Protein AF-A0A844FU58-F1 (afdb_monomer_lite)

Sequence (74 aa):
MKLTFSKSKNSTSLYIQKSFRKNGKSTSKIVRKLGTMEELLPQHNNSEEEVIAWGKKIAKKMTEEEKRDKDIVL

Foldseek 3Di:
DDWDWDDDPPWIWIFQKDWDDDPNDIDIDTPDTPGILVVCCVVQVNDPVSVRVVSVVVNVVVVVVVVVVVVVVD

Structure (mmCIF, N/CA/C/O backbone):
data_AF-A0A844FU58-F1
#
_entry.id   AF-A0A844FU58-F1
#
loop_
_atom_site.group_PDB
_atom_site.id
_atom_site.type_symbol
_atom_site.label_atom_id
_atom_site.label_alt_id
_atom_site.label_comp_id
_atom_site.label_asym_id
_atom_site.label_entity_id
_atom_site.label_seq_id
_atom_site.pdbx_PDB_ins_code
_atom_site.Cartn_x
_atom_site.Cartn_y
_atom_site.Cartn_z
_atom_site.occupancy
_atom_site.B_iso_or_equiv
_atom_site.auth_seq_id
_atom_site.auth_comp_id
_atom_site.auth_asym_id
_atom_site.auth_atom_id
_atom_site.pdbx_PDB_model_num
ATOM 1 N N . MET A 1 1 ? -5.868 3.228 5.134 1.00 93.19 1 MET A N 1
ATOM 2 C CA . MET A 1 1 ? -4.836 2.248 4.708 1.00 93.19 1 MET A CA 1
ATOM 3 C C . MET A 1 1 ? -3.639 2.999 4.128 1.00 93.19 1 MET A C 1
ATOM 5 O O . MET A 1 1 ? -3.791 4.178 3.835 1.00 93.19 1 MET A O 1
ATOM 9 N N . LYS A 1 2 ? -2.461 2.375 3.989 1.00 93.50 2 LYS A N 1
ATOM 10 C CA . LYS A 1 2 ? -1.254 2.995 3.411 1.00 93.50 2 LYS A CA 1
ATOM 11 C C . LYS A 1 2 ? -0.603 2.100 2.355 1.00 93.50 2 LYS A C 1
ATOM 13 O O . LYS A 1 2 ? -0.626 0.880 2.499 1.00 93.50 2 LYS A O 1
ATOM 18 N N . LEU A 1 3 ? 0.005 2.710 1.339 1.00 95.62 3 LEU A N 1
ATOM 19 C CA . LEU A 1 3 ? 0.899 2.021 0.406 1.00 95.62 3 LEU A CA 1
ATOM 20 C C . LEU A 1 3 ? 2.230 1.730 1.114 1.00 95.62 3 LEU A C 1
ATOM 22 O O . LEU A 1 3 ? 2.732 2.559 1.872 1.00 95.62 3 LEU A O 1
ATOM 26 N N . THR A 1 4 ? 2.776 0.534 0.940 1.00 94.81 4 THR A N 1
ATOM 27 C CA . THR A 1 4 ? 4.042 0.096 1.537 1.00 94.81 4 THR A CA 1
ATOM 28 C C . THR A 1 4 ? 4.844 -0.677 0.504 1.00 94.81 4 THR A C 1
ATOM 30 O O . THR A 1 4 ? 4.298 -1.507 -0.219 1.00 94.81 4 THR A O 1
ATOM 33 N N . PHE A 1 5 ? 6.143 -0.405 0.462 1.00 94.19 5 PHE A N 1
ATOM 34 C CA . PHE A 1 5 ? 7.095 -1.063 -0.420 1.00 94.19 5 PHE A CA 1
ATOM 35 C C . PHE A 1 5 ? 7.918 -2.037 0.413 1.00 94.19 5 PHE A C 1
ATOM 37 O O . PHE A 1 5 ? 8.441 -1.667 1.464 1.00 94.19 5 PHE A O 1
ATOM 44 N N . SER A 1 6 ? 8.026 -3.278 -0.041 1.00 94.00 6 SER A N 1
ATOM 45 C CA . SER A 1 6 ? 8.978 -4.240 0.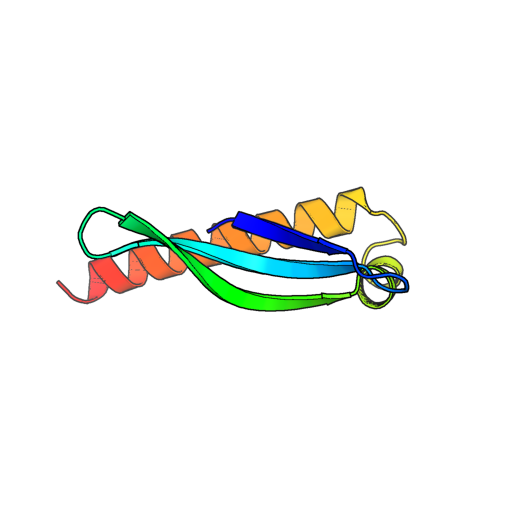502 1.00 94.00 6 SER A CA 1
ATOM 46 C C . SER A 1 6 ? 10.061 -4.460 -0.536 1.00 94.00 6 SER A C 1
ATOM 48 O O . SER A 1 6 ? 9.782 -4.962 -1.627 1.00 94.00 6 SER A O 1
ATOM 50 N N . LYS A 1 7 ? 11.281 -4.048 -0.203 1.00 93.19 7 LYS A N 1
ATOM 51 C CA . LYS A 1 7 ? 12.446 -4.226 -1.059 1.00 93.19 7 LYS A CA 1
ATOM 52 C C . LYS A 1 7 ? 13.157 -5.515 -0.667 1.00 93.19 7 LYS A C 1
ATOM 54 O O . LYS A 1 7 ? 13.530 -5.693 0.490 1.00 93.19 7 LYS A O 1
ATOM 59 N N . SER A 1 8 ? 13.325 -6.404 -1.634 1.00 90.31 8 SER A N 1
ATOM 60 C CA . SER A 1 8 ? 14.199 -7.568 -1.548 1.00 90.31 8 SER A CA 1
ATOM 61 C C . SER A 1 8 ? 15.468 -7.324 -2.372 1.00 90.31 8 SER A C 1
ATOM 63 O O . SER A 1 8 ? 15.626 -6.264 -2.980 1.00 90.31 8 SER A O 1
ATOM 65 N N . LYS A 1 9 ? 16.378 -8.304 -2.403 1.00 87.38 9 LYS A N 1
ATOM 66 C CA . LYS A 1 9 ? 17.638 -8.199 -3.156 1.00 87.38 9 LYS A CA 1
ATOM 67 C C . LYS A 1 9 ? 17.415 -7.960 -4.656 1.00 87.38 9 LYS A C 1
ATOM 69 O O . LYS A 1 9 ? 18.186 -7.224 -5.254 1.00 87.38 9 LYS A O 1
ATOM 74 N N . ASN A 1 10 ? 16.352 -8.540 -5.220 1.00 86.62 10 ASN A N 1
ATOM 75 C CA . ASN A 1 10 ? 16.102 -8.549 -6.665 1.00 86.62 10 ASN A CA 1
ATOM 76 C C . ASN A 1 10 ? 14.743 -7.958 -7.060 1.00 86.62 10 ASN A C 1
ATOM 78 O O . ASN A 1 10 ? 14.435 -7.917 -8.238 1.00 86.62 10 ASN A O 1
ATOM 82 N N . SER A 1 11 ? 13.888 -7.569 -6.111 1.00 90.50 11 SER A N 1
ATOM 83 C CA . SER A 1 11 ? 12.546 -7.088 -6.451 1.00 90.50 11 SER A CA 1
ATOM 84 C C . SER A 1 11 ? 11.980 -6.138 -5.408 1.00 90.50 11 SER A C 1
ATOM 86 O O . SER A 1 11 ? 12.205 -6.291 -4.204 1.00 90.50 11 SER A O 1
ATOM 88 N N . THR A 1 12 ? 11.186 -5.177 -5.873 1.00 93.56 12 THR A N 1
ATOM 89 C CA . THR A 1 12 ? 10.415 -4.279 -5.011 1.00 93.56 12 THR A CA 1
ATOM 90 C C . THR A 1 12 ? 8.943 -4.625 -5.151 1.00 93.56 12 THR A C 1
ATOM 92 O O . THR A 1 12 ? 8.369 -4.467 -6.220 1.00 93.56 12 THR A O 1
ATOM 95 N N . SER A 1 13 ? 8.327 -5.115 -4.078 1.00 94.75 13 SER A N 1
ATOM 96 C CA . SER A 1 13 ? 6.902 -5.457 -4.042 1.00 94.75 13 SER A CA 1
ATOM 97 C C . SER A 1 13 ? 6.080 -4.353 -3.386 1.00 94.75 13 SER A C 1
ATOM 99 O O . SER A 1 13 ? 6.474 -3.808 -2.353 1.00 94.75 13 SER A O 1
ATOM 101 N N . LEU A 1 14 ? 4.912 -4.064 -3.953 1.00 95.56 14 LEU A N 1
ATOM 102 C CA . LEU A 1 14 ? 3.976 -3.052 -3.483 1.00 95.56 14 LEU A CA 1
ATOM 103 C C . LEU A 1 14 ? 2.785 -3.702 -2.768 1.00 95.56 14 LEU A C 1
ATOM 105 O O . LEU A 1 14 ? 2.148 -4.631 -3.274 1.00 95.56 14 LEU A O 1
ATOM 109 N N . TYR A 1 15 ? 2.448 -3.165 -1.597 1.00 96.19 15 TYR A N 1
ATOM 110 C CA . TYR A 1 15 ? 1.376 -3.652 -0.734 1.00 96.19 15 TYR A CA 1
ATOM 111 C C . TYR A 1 15 ? 0.499 -2.510 -0.231 1.00 96.19 15 TYR A C 1
ATOM 113 O O . TYR A 1 15 ? 0.986 -1.429 0.096 1.00 96.19 15 TYR A O 1
ATOM 121 N N . ILE A 1 16 ? -0.792 -2.783 -0.067 1.00 96.31 16 ILE A N 1
ATOM 122 C CA . ILE A 1 16 ? -1.681 -1.970 0.757 1.00 96.31 16 ILE A CA 1
ATOM 123 C C . ILE A 1 16 ? -1.722 -2.575 2.155 1.00 96.31 16 ILE A C 1
ATOM 125 O O . ILE A 1 16 ? -2.131 -3.722 2.346 1.00 96.31 16 ILE A O 1
ATOM 129 N N . GLN A 1 17 ? -1.315 -1.789 3.143 1.00 95.50 17 GLN A N 1
ATOM 130 C CA . GLN A 1 17 ? -1.271 -2.175 4.545 1.00 95.50 17 GLN A CA 1
ATOM 131 C C . GLN A 1 17 ? -2.284 -1.365 5.357 1.00 95.50 17 GLN A C 1
ATOM 133 O O . GLN A 1 17 ? -2.435 -0.152 5.192 1.00 95.50 17 GLN A O 1
ATOM 138 N N . LYS A 1 18 ? -2.958 -2.028 6.293 1.00 93.69 18 LYS A N 1
ATOM 139 C CA . LYS A 1 18 ? -3.822 -1.398 7.290 1.00 93.69 18 LYS A CA 1
ATOM 140 C C . LYS A 1 18 ? -3.159 -1.475 8.654 1.00 93.69 18 LYS A C 1
ATOM 142 O O . LYS A 1 18 ? -2.797 -2.557 9.109 1.00 93.69 18 LYS A O 1
ATOM 147 N N . SER A 1 19 ? -3.023 -0.328 9.305 1.00 90.44 19 SER A N 1
ATOM 148 C CA . SER A 1 19 ? -2.676 -0.237 10.719 1.00 90.44 19 SER A CA 1
ATOM 149 C C . SER A 1 19 ? -3.946 -0.278 11.566 1.00 90.44 19 SER A C 1
ATOM 151 O O . SER A 1 19 ? -4.951 0.345 11.227 1.00 90.44 19 SER A O 1
ATOM 153 N N . PHE A 1 20 ? -3.905 -1.017 12.666 1.00 90.19 20 PHE A N 1
ATOM 154 C CA . PHE A 1 20 ? -4.972 -1.087 13.657 1.00 90.19 20 PHE A CA 1
ATOM 155 C C . PHE A 1 20 ? -4.362 -1.318 15.040 1.00 90.19 20 PHE A C 1
ATOM 157 O O . PHE A 1 20 ? -3.227 -1.778 15.163 1.00 90.19 20 PHE A O 1
ATOM 164 N N . ARG A 1 21 ? -5.099 -0.979 16.096 1.00 91.25 21 ARG A N 1
ATOM 165 C CA . ARG A 1 21 ? -4.686 -1.286 17.467 1.00 91.25 21 ARG A CA 1
ATOM 166 C C . ARG A 1 21 ? -5.350 -2.582 17.909 1.00 91.25 21 ARG A C 1
ATOM 168 O O . ARG A 1 21 ? -6.556 -2.734 17.749 1.00 91.25 21 ARG A O 1
ATOM 175 N N . LYS A 1 22 ? -4.565 -3.505 18.458 1.00 90.62 22 LYS A N 1
ATOM 176 C CA . LYS A 1 22 ? -5.045 -4.738 19.087 1.00 90.62 22 LYS A CA 1
ATOM 177 C C . LYS A 1 22 ? -4.417 -4.831 20.470 1.00 90.62 22 LYS A C 1
ATOM 179 O O . LYS A 1 22 ? -3.197 -4.758 20.591 1.00 90.62 22 LYS A O 1
ATOM 184 N N . ASN A 1 23 ? -5.245 -4.954 21.505 1.00 89.06 23 ASN A N 1
ATOM 185 C CA . ASN A 1 23 ? -4.817 -5.056 22.907 1.00 89.06 23 ASN A CA 1
ATOM 186 C C . ASN A 1 23 ? -3.824 -3.946 23.315 1.00 89.06 23 ASN A C 1
ATOM 188 O O . ASN A 1 23 ? -2.751 -4.221 23.843 1.00 89.06 23 ASN A O 1
ATOM 192 N N . GLY A 1 24 ? -4.134 -2.691 22.974 1.00 91.25 24 GLY A N 1
ATOM 193 C CA . GLY A 1 24 ? -3.279 -1.534 23.276 1.00 91.25 24 GLY A CA 1
ATOM 194 C C . GLY A 1 24 ? -2.002 -1.413 22.431 1.00 91.25 24 GLY A C 1
ATOM 195 O O . GLY A 1 24 ? -1.345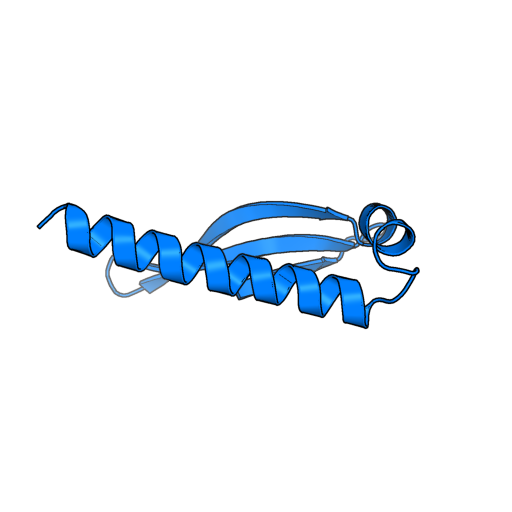 -0.377 22.481 1.00 91.25 24 GLY A O 1
ATOM 196 N N . LYS A 1 25 ? -1.661 -2.410 21.603 1.00 91.94 25 LYS A N 1
ATOM 197 C CA . LYS A 1 25 ? -0.486 -2.380 20.721 1.00 91.94 25 LYS A CA 1
ATOM 198 C C . LYS A 1 25 ? -0.875 -2.007 19.295 1.00 91.94 25 LYS A C 1
ATOM 200 O O . LYS A 1 25 ? -1.880 -2.477 18.761 1.00 91.94 25 LYS A O 1
ATOM 205 N N . SER A 1 26 ? -0.061 -1.169 18.659 1.00 91.25 26 SER A N 1
ATOM 206 C CA . SER A 1 26 ? -0.189 -0.876 17.230 1.00 91.25 26 SER A CA 1
ATOM 207 C C . SER A 1 26 ? 0.300 -2.074 16.421 1.00 91.25 26 SER A C 1
ATOM 209 O O . SER A 1 26 ? 1.440 -2.507 16.555 1.00 91.25 26 SER A O 1
ATOM 211 N N . THR A 1 27 ? -0.560 -2.616 15.571 1.00 92.50 27 THR A N 1
ATOM 212 C CA . THR A 1 27 ? -0.256 -3.735 14.678 1.00 92.50 27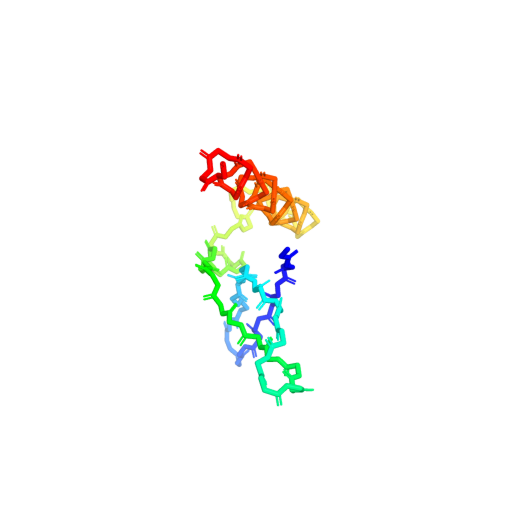 THR A CA 1
ATOM 213 C C . THR A 1 27 ? -0.629 -3.359 13.250 1.00 92.50 27 THR A C 1
ATOM 215 O O . THR A 1 27 ? -1.430 -2.457 13.000 1.00 92.50 27 THR A O 1
ATOM 218 N N . SER A 1 28 ? -0.008 -4.027 12.284 1.00 91.75 28 SER A N 1
ATOM 219 C CA . SER A 1 28 ? -0.294 -3.838 10.869 1.00 91.75 28 SER A CA 1
ATOM 220 C C . SER A 1 28 ? -0.645 -5.161 10.208 1.00 91.75 28 SER A C 1
ATOM 222 O O . SER A 1 28 ? -0.062 -6.186 10.545 1.00 91.75 28 SER A O 1
ATOM 224 N N . LYS A 1 29 ? -1.560 -5.134 9.239 1.00 93.69 29 LYS A N 1
ATOM 225 C CA . LYS A 1 29 ? -1.882 -6.278 8.380 1.00 93.69 29 LYS A CA 1
ATOM 226 C C . LYS A 1 29 ? -1.831 -5.857 6.917 1.00 93.69 29 LYS A C 1
ATOM 228 O O . LYS A 1 29 ? -2.313 -4.779 6.564 1.00 93.69 29 LYS A O 1
ATOM 233 N N . ILE A 1 30 ? -1.259 -6.711 6.076 1.00 94.75 30 ILE A N 1
ATOM 234 C CA . ILE A 1 30 ? -1.322 -6.564 4.620 1.00 94.75 30 ILE A CA 1
ATOM 235 C C . ILE A 1 30 ? -2.755 -6.882 4.186 1.00 94.75 30 ILE A C 1
ATOM 237 O O . ILE A 1 30 ? -3.266 -7.965 4.462 1.00 94.75 30 ILE A O 1
ATOM 241 N N . VAL A 1 31 ? -3.410 -5.914 3.551 1.00 93.50 31 VAL A N 1
ATOM 242 C CA . VAL A 1 31 ? -4.787 -6.032 3.049 1.00 93.50 31 VAL A CA 1
ATOM 243 C C . VAL A 1 31 ? -4.784 -6.534 1.612 1.00 93.50 31 VAL A C 1
ATOM 245 O O . VAL A 1 31 ? -5.606 -7.369 1.254 1.00 93.50 31 VAL A O 1
ATOM 248 N N . ARG A 1 32 ? -3.848 -6.043 0.790 1.00 94.62 32 ARG A N 1
ATOM 249 C CA . ARG A 1 32 ? -3.734 -6.439 -0.616 1.00 94.62 32 ARG A CA 1
ATOM 250 C C . ARG A 1 32 ? -2.296 -6.338 -1.109 1.00 94.62 32 ARG A C 1
ATOM 252 O O . ARG A 1 32 ? -1.605 -5.370 -0.796 1.00 94.62 32 ARG A O 1
ATOM 259 N N . LYS A 1 33 ? -1.868 -7.308 -1.915 1.00 95.00 33 LYS A N 1
ATOM 260 C CA . LYS A 1 33 ? -0.647 -7.228 -2.728 1.00 95.00 33 LYS A CA 1
ATOM 261 C C . LYS A 1 33 ? -1.008 -6.610 -4.080 1.00 95.00 33 LYS A C 1
ATOM 263 O O . LYS A 1 33 ? -1.954 -7.074 -4.710 1.00 95.00 33 LYS A O 1
ATOM 268 N N . LEU A 1 34 ? -0.311 -5.546 -4.478 1.00 94.38 34 LEU A N 1
ATOM 269 C CA . LEU A 1 34 ? -0.549 -4.869 -5.759 1.00 94.38 34 LEU A CA 1
ATOM 270 C C . LEU A 1 34 ? 0.258 -5.501 -6.895 1.00 94.38 34 LEU A C 1
ATOM 272 O O . LEU A 1 34 ? -0.259 -5.624 -7.994 1.00 94.38 34 LEU A O 1
ATOM 276 N N . GLY A 1 35 ? 1.492 -5.918 -6.614 1.00 93.75 35 GLY A N 1
ATOM 277 C CA . GLY A 1 35 ? 2.417 -6.458 -7.612 1.00 93.75 35 GLY A CA 1
ATOM 278 C C . GLY A 1 35 ? 3.849 -6.048 -7.298 1.00 93.75 35 GLY A C 1
ATOM 279 O O . GLY A 1 35 ? 4.120 -5.510 -6.217 1.00 93.75 35 GLY A O 1
ATOM 280 N N . THR A 1 36 ? 4.765 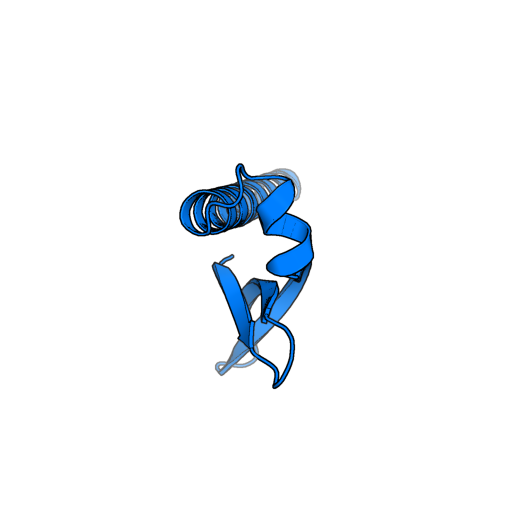-6.307 -8.219 1.00 94.94 36 THR A N 1
ATOM 281 C CA . THR A 1 36 ? 6.129 -5.773 -8.170 1.00 94.94 36 THR A CA 1
ATOM 282 C C . THR A 1 36 ? 6.253 -4.482 -8.975 1.00 94.94 36 THR A C 1
ATOM 284 O O . THR A 1 36 ? 5.440 -4.193 -9.847 1.00 94.94 36 THR A O 1
ATOM 287 N N . MET A 1 37 ? 7.267 -3.676 -8.665 1.00 92.81 37 MET A N 1
ATOM 288 C CA . MET A 1 37 ? 7.543 -2.430 -9.380 1.00 92.81 37 MET A CA 1
ATOM 289 C C . MET A 1 37 ? 7.823 -2.692 -10.865 1.00 92.81 37 MET A C 1
ATOM 291 O O . MET A 1 37 ? 7.305 -1.980 -11.713 1.00 92.81 37 MET A O 1
ATOM 295 N N . GLU A 1 38 ? 8.568 -3.752 -11.178 1.00 92.12 38 GLU A N 1
ATOM 296 C CA . GLU A 1 38 ? 8.908 -4.151 -12.551 1.00 92.12 38 GLU A CA 1
ATOM 297 C C . GLU A 1 38 ? 7.673 -4.532 -13.375 1.00 92.12 38 GLU A C 1
ATOM 299 O O . GLU A 1 38 ? 7.595 -4.200 -14.550 1.00 92.12 38 GLU A O 1
ATOM 304 N N . GLU A 1 39 ? 6.677 -5.174 -12.758 1.00 93.12 39 GLU A N 1
ATOM 305 C CA . GLU A 1 39 ? 5.411 -5.509 -13.425 1.00 93.12 39 GLU A CA 1
ATOM 306 C C . GLU A 1 39 ? 4.506 -4.284 -13.627 1.00 93.12 39 GLU A C 1
ATOM 308 O O . GLU A 1 39 ? 3.710 -4.243 -14.567 1.00 93.12 39 GLU A O 1
ATOM 313 N N . LEU A 1 40 ? 4.591 -3.301 -12.725 1.00 93.62 40 LEU A N 1
ATOM 314 C CA . LEU A 1 40 ? 3.714 -2.129 -12.711 1.00 93.62 40 LEU A CA 1
ATOM 315 C C . LEU A 1 40 ? 4.256 -0.975 -13.557 1.00 93.62 40 LEU A C 1
ATOM 317 O O . LEU A 1 40 ? 3.466 -0.232 -14.132 1.00 93.62 40 LEU A O 1
ATOM 321 N N . LEU A 1 41 ? 5.575 -0.833 -13.677 1.00 93.62 41 LEU A N 1
ATOM 322 C CA . LEU A 1 41 ? 6.202 0.223 -14.471 1.00 93.62 41 LEU A CA 1
ATOM 323 C C . LEU A 1 41 ? 5.703 0.241 -15.929 1.00 93.62 41 LEU A C 1
ATOM 325 O O . LEU A 1 41 ? 5.199 1.286 -16.346 1.00 93.62 41 LEU A O 1
ATOM 329 N N . PRO A 1 42 ? 5.700 -0.878 -16.683 1.00 94.69 42 PRO A N 1
ATOM 330 C CA . PRO A 1 42 ? 5.203 -0.890 -18.060 1.00 94.69 42 PRO A CA 1
ATOM 331 C C . PRO A 1 42 ? 3.721 -0.512 -18.194 1.00 94.69 42 PRO A C 1
ATOM 333 O O . PRO A 1 42 ? 3.305 -0.030 -19.242 1.00 94.69 42 PRO A O 1
ATOM 336 N N . GLN A 1 43 ? 2.920 -0.710 -17.142 1.00 92.62 43 GLN A N 1
ATOM 337 C CA . GLN A 1 43 ? 1.492 -0.363 -17.122 1.00 92.62 43 GLN A CA 1
ATOM 338 C C . GLN A 1 43 ? 1.246 1.124 -16.825 1.00 92.62 43 GLN A C 1
ATOM 340 O O . GLN A 1 43 ? 0.147 1.629 -17.050 1.00 92.62 43 GLN A O 1
ATOM 345 N N . HIS A 1 44 ? 2.261 1.819 -16.311 1.00 92.19 44 HIS A N 1
ATOM 346 C CA . HIS A 1 44 ? 2.192 3.189 -15.809 1.00 92.19 44 HIS A CA 1
ATOM 347 C C . HIS A 1 44 ? 3.273 4.058 -16.458 1.00 92.19 44 HIS A C 1
ATOM 349 O O . HIS A 1 44 ? 4.073 4.693 -15.774 1.00 92.19 44 HIS A O 1
ATOM 355 N N . ASN A 1 45 ? 3.346 4.013 -17.794 1.00 92.00 45 ASN A N 1
ATOM 356 C CA . ASN A 1 45 ? 4.261 4.819 -18.613 1.00 92.00 45 ASN A CA 1
ATOM 357 C C . ASN A 1 45 ? 5.747 4.715 -18.209 1.00 92.00 45 ASN A C 1
ATOM 359 O O . ASN A 1 45 ? 6.525 5.634 -18.451 1.00 92.00 45 ASN A O 1
ATOM 363 N N . ASN A 1 46 ? 6.150 3.608 -17.575 1.00 90.19 46 ASN A N 1
ATOM 364 C CA . ASN A 1 46 ? 7.461 3.423 -16.946 1.00 90.19 46 ASN A CA 1
ATOM 365 C C . ASN A 1 46 ? 7.839 4.535 -15.948 1.00 90.19 46 ASN A C 1
ATOM 367 O O . ASN A 1 46 ? 9.018 4.793 -15.717 1.00 90.19 46 ASN A O 1
ATOM 371 N N . SER A 1 47 ? 6.844 5.175 -15.330 1.00 93.81 47 SER A N 1
ATOM 372 C CA . SER A 1 47 ? 7.026 6.219 -14.328 1.00 93.81 47 SER A CA 1
ATOM 373 C C . SER A 1 47 ? 6.740 5.678 -12.932 1.00 93.81 47 SER A C 1
ATOM 375 O O . SER A 1 47 ? 5.615 5.298 -12.600 1.00 93.81 47 SER A O 1
ATOM 377 N N . GLU A 1 48 ? 7.757 5.687 -12.071 1.00 90.25 48 GLU A N 1
ATOM 378 C 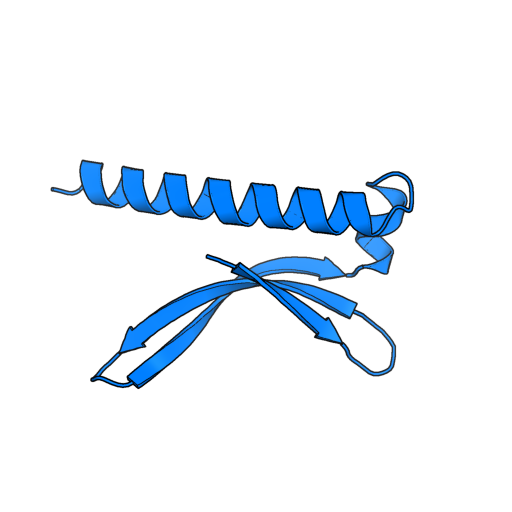CA . GLU A 1 48 ? 7.595 5.309 -10.664 1.00 90.25 48 GLU A CA 1
ATOM 379 C C . GLU A 1 48 ? 6.561 6.196 -9.957 1.00 90.25 48 GLU A C 1
ATOM 381 O O . GLU A 1 48 ? 5.775 5.716 -9.138 1.00 90.25 48 GLU A O 1
ATOM 386 N N . GLU A 1 49 ? 6.521 7.485 -10.296 1.00 93.75 49 GLU A N 1
ATOM 387 C CA . GLU A 1 49 ? 5.585 8.441 -9.708 1.00 93.75 49 GLU A CA 1
ATOM 388 C C . GLU A 1 49 ? 4.134 8.069 -10.014 1.00 93.75 49 GLU A C 1
ATOM 390 O O . GLU A 1 49 ? 3.279 8.133 -9.124 1.00 93.75 49 GLU A O 1
ATOM 395 N N . GLU A 1 50 ? 3.860 7.618 -11.240 1.00 94.50 50 GLU A N 1
ATOM 396 C CA . GLU A 1 50 ? 2.532 7.154 -11.633 1.00 94.50 50 GLU A CA 1
ATOM 397 C C . GLU A 1 50 ? 2.134 5.884 -10.882 1.00 94.50 50 GLU A C 1
ATOM 399 O O . GLU A 1 50 ? 1.021 5.819 -10.351 1.00 94.50 50 GLU A O 1
ATOM 404 N N . VAL A 1 51 ? 3.049 4.917 -10.746 1.00 94.56 51 VAL A N 1
ATOM 405 C CA . VAL A 1 51 ? 2.818 3.693 -9.959 1.00 94.56 51 VAL A CA 1
ATOM 406 C C . VAL A 1 51 ? 2.501 4.043 -8.499 1.00 94.56 51 VAL A C 1
ATOM 408 O O . VAL A 1 51 ? 1.550 3.521 -7.904 1.00 94.56 51 VAL A O 1
ATOM 411 N N . ILE A 1 52 ? 3.262 4.965 -7.901 1.00 93.88 52 ILE A N 1
ATOM 412 C CA . ILE A 1 52 ? 3.060 5.420 -6.519 1.00 93.88 52 ILE A CA 1
ATOM 413 C C . ILE A 1 52 ? 1.713 6.142 -6.382 1.00 93.88 52 ILE A C 1
ATOM 415 O O . ILE A 1 52 ? 0.963 5.886 -5.431 1.00 93.88 52 ILE A O 1
ATOM 419 N N . ALA A 1 53 ? 1.390 7.047 -7.308 1.00 95.81 53 ALA A N 1
ATOM 420 C CA . ALA A 1 53 ? 0.131 7.784 -7.314 1.00 95.81 53 ALA A CA 1
ATOM 421 C C . ALA A 1 53 ? -1.067 6.837 -7.464 1.00 95.81 53 ALA A C 1
ATOM 423 O O . ALA A 1 53 ? -2.054 6.961 -6.733 1.00 95.81 53 ALA A O 1
ATOM 424 N N . TRP A 1 54 ? -0.963 5.849 -8.351 1.00 95.44 54 TRP A N 1
ATOM 425 C CA . TRP A 1 54 ? -1.952 4.794 -8.534 1.00 95.44 54 TRP A CA 1
ATOM 426 C C . TRP A 1 54 ? -2.147 3.964 -7.256 1.00 95.44 54 TRP A C 1
ATOM 428 O O . TRP A 1 54 ? -3.273 3.839 -6.765 1.00 95.44 54 TRP A O 1
ATOM 438 N N . GLY A 1 55 ? -1.063 3.497 -6.631 1.00 95.31 55 GLY A N 1
ATOM 439 C CA . GLY A 1 55 ? -1.134 2.749 -5.374 1.00 95.31 55 GLY A CA 1
ATOM 440 C C . GLY A 1 55 ? -1.761 3.559 -4.229 1.00 95.31 55 GLY A C 1
ATOM 441 O O . GLY A 1 55 ? -2.565 3.034 -3.452 1.00 95.31 55 GLY A O 1
ATOM 442 N N . LYS A 1 56 ? -1.471 4.866 -4.144 1.00 95.19 56 LYS A N 1
ATOM 443 C CA . LYS A 1 56 ? -2.114 5.785 -3.185 1.00 95.19 56 LYS A CA 1
ATOM 444 C C . LYS A 1 56 ? -3.614 5.947 -3.453 1.00 95.19 56 LYS A C 1
ATOM 446 O O . LYS A 1 56 ? -4.393 5.942 -2.497 1.00 95.19 56 LYS A O 1
ATOM 451 N N . LYS A 1 57 ? -4.036 6.049 -4.720 1.00 95.94 57 LYS A N 1
ATOM 452 C CA . LYS A 1 57 ? -5.462 6.108 -5.100 1.00 95.94 57 LYS A CA 1
ATOM 453 C C . LYS A 1 57 ? -6.208 4.852 -4.646 1.00 95.94 57 LYS A C 1
ATOM 455 O O . LYS A 1 57 ? -7.273 4.971 -4.045 1.00 95.94 57 LYS A O 1
ATOM 460 N N . ILE A 1 58 ? -5.622 3.667 -4.834 1.00 94.94 58 ILE A N 1
ATOM 461 C CA . ILE A 1 58 ? -6.198 2.401 -4.348 1.00 94.94 58 ILE A CA 1
ATOM 462 C C . ILE A 1 58 ? -6.320 2.401 -2.822 1.00 94.94 58 ILE A C 1
ATOM 464 O O . ILE A 1 58 ? -7.379 2.073 -2.288 1.00 94.94 58 ILE A O 1
ATOM 468 N N . ALA A 1 59 ? -5.268 2.812 -2.107 1.00 95.06 59 ALA A N 1
ATOM 469 C CA . ALA A 1 59 ? -5.288 2.884 -0.645 1.00 95.06 59 ALA A CA 1
ATOM 470 C C . ALA A 1 59 ? -6.410 3.798 -0.117 1.00 95.06 59 ALA A C 1
ATOM 472 O O . ALA A 1 59 ? -7.046 3.483 0.897 1.00 95.06 59 ALA A O 1
ATOM 473 N N . LYS A 1 60 ? -6.648 4.928 -0.798 1.00 94.75 60 LYS A N 1
ATOM 474 C CA . LYS A 1 60 ? -7.723 5.871 -0.477 1.00 94.75 60 LYS A CA 1
ATOM 475 C C . LYS A 1 60 ? -9.094 5.248 -0.737 1.00 94.75 60 LYS A C 1
ATOM 477 O O . LYS A 1 60 ? -9.887 5.185 0.198 1.00 94.75 60 LYS A O 1
ATOM 482 N N . LYS A 1 61 ? -9.315 4.689 -1.932 1.00 94.75 61 LYS A N 1
ATOM 483 C CA . LYS A 1 61 ? -10.578 4.036 -2.309 1.00 94.75 61 LYS A CA 1
ATOM 484 C C . LYS A 1 61 ? -10.967 2.923 -1.331 1.00 94.75 61 LYS A C 1
ATOM 486 O O . LYS A 1 61 ? -12.077 2.930 -0.818 1.00 94.75 61 LYS A O 1
ATOM 491 N N . MET A 1 62 ? -10.027 2.049 -0.963 1.00 92.69 62 MET A N 1
ATOM 492 C CA . MET A 1 62 ? -10.286 0.994 0.030 1.00 92.69 62 MET A CA 1
ATOM 493 C C . MET A 1 62 ? -10.619 1.537 1.422 1.00 92.69 62 MET A C 1
ATOM 495 O O . MET A 1 62 ? -11.354 0.915 2.180 1.00 92.69 62 MET A O 1
ATOM 499 N N . THR A 1 63 ? -10.052 2.688 1.794 1.00 92.88 63 THR A N 1
ATOM 500 C CA . THR A 1 63 ? -10.372 3.328 3.076 1.00 92.88 63 THR A CA 1
ATOM 501 C C . THR A 1 63 ? -11.787 3.907 3.055 1.00 92.88 63 THR A C 1
ATOM 503 O O . THR A 1 63 ? -12.475 3.851 4.068 1.00 92.88 63 THR A O 1
ATOM 506 N N . GLU A 1 64 ? -12.214 4.467 1.925 1.00 92.94 64 GLU A N 1
ATOM 507 C CA . GLU A 1 64 ? -13.569 4.991 1.730 1.00 92.94 64 GLU A CA 1
ATOM 508 C C . GLU A 1 64 ? -14.604 3.862 1.682 1.00 92.94 64 GLU A C 1
ATOM 510 O O . GLU A 1 64 ? -15.634 3.962 2.339 1.00 92.94 64 GLU A O 1
ATOM 515 N N . GLU A 1 65 ? -14.309 2.768 0.978 1.00 91.06 65 GLU A N 1
ATOM 516 C CA . GLU A 1 65 ? -15.121 1.543 0.969 1.00 91.06 65 GLU A CA 1
ATOM 517 C C . GLU A 1 65 ? -15.286 0.976 2.381 1.00 91.06 65 GLU A C 1
ATOM 519 O O . GLU A 1 65 ? -16.411 0.833 2.838 1.00 91.06 65 GLU A O 1
ATOM 524 N N . GLU A 1 66 ? -14.195 0.791 3.134 1.00 88.69 66 GLU A N 1
ATOM 525 C CA . GLU A 1 66 ? -14.284 0.272 4.506 1.00 88.69 66 GLU A CA 1
ATOM 526 C C . GLU A 1 66 ? -15.093 1.190 5.441 1.00 88.69 66 GLU A C 1
ATOM 528 O O . GLU A 1 66 ? -15.738 0.712 6.373 1.00 88.69 66 GLU A O 1
ATOM 533 N N . LYS A 1 67 ? -15.052 2.513 5.233 1.00 87.69 67 LYS A N 1
ATOM 534 C CA . LYS A 1 67 ? -15.879 3.449 6.007 1.00 87.69 67 LYS A CA 1
ATOM 535 C C . LYS A 1 67 ? -17.358 3.310 5.658 1.00 87.69 67 LYS A C 1
ATOM 537 O O . LYS A 1 67 ? -18.160 3.251 6.577 1.00 87.69 67 LYS A O 1
ATOM 542 N N . ARG A 1 68 ? -17.698 3.235 4.366 1.00 87.81 68 ARG A N 1
ATOM 543 C CA . ARG A 1 68 ? -19.084 3.048 3.907 1.00 87.81 68 ARG A CA 1
ATOM 544 C C . ARG A 1 68 ? -19.665 1.725 4.389 1.00 87.81 68 ARG A C 1
ATOM 546 O O . ARG A 1 68 ? -20.763 1.718 4.922 1.00 87.81 68 ARG A O 1
ATOM 553 N N . ASP A 1 69 ? -18.907 0.638 4.284 1.00 81.19 69 ASP A N 1
ATOM 554 C CA . ASP A 1 69 ? -19.363 -0.683 4.727 1.00 81.19 69 ASP A CA 1
ATOM 555 C C . ASP A 1 69 ? -19.603 -0.729 6.242 1.00 81.19 69 ASP A C 1
ATOM 557 O O . ASP A 1 69 ? -20.507 -1.414 6.705 1.00 81.19 69 ASP A O 1
ATOM 561 N N . LYS A 1 70 ? -18.820 0.016 7.035 1.0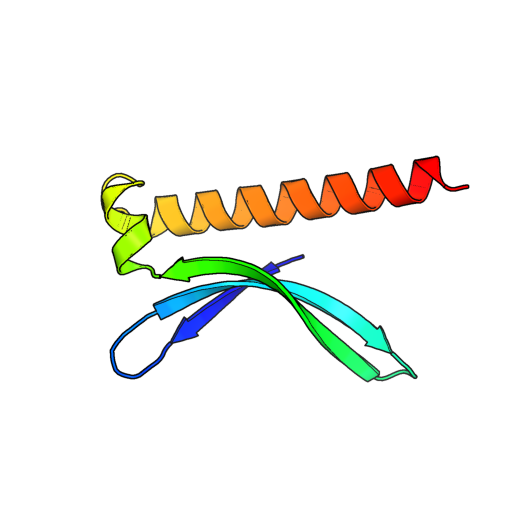0 76.12 70 LYS A N 1
ATOM 562 C CA . LYS A 1 70 ? -19.065 0.149 8.480 1.00 76.12 70 LYS A CA 1
ATOM 563 C C . LYS A 1 70 ? -20.317 0.955 8.807 1.00 76.12 70 LYS A C 1
ATOM 565 O O . LYS A 1 70 ? -20.931 0.680 9.828 1.00 76.12 70 LYS A O 1
ATOM 570 N N . ASP A 1 71 ? -20.644 1.940 7.980 1.00 66.81 71 ASP A N 1
ATOM 571 C CA . ASP A 1 71 ? -21.815 2.803 8.154 1.00 66.81 71 ASP A CA 1
ATOM 572 C C . ASP A 1 71 ? -23.115 2.063 7.795 1.00 66.81 71 ASP A C 1
ATOM 574 O O . ASP A 1 71 ? -24.133 2.255 8.437 1.00 66.81 71 ASP A O 1
ATOM 578 N N . ILE A 1 72 ? -23.061 1.155 6.812 1.00 64.38 72 ILE A N 1
ATOM 579 C CA . ILE A 1 72 ? -24.213 0.363 6.340 1.00 64.38 72 ILE A CA 1
ATOM 580 C C . ILE A 1 72 ? -24.576 -0.793 7.297 1.00 64.38 72 ILE A C 1
ATOM 582 O O . ILE A 1 72 ? -25.672 -1.342 7.217 1.00 64.38 72 ILE A O 1
ATOM 586 N N . VAL A 1 73 ? -23.668 -1.192 8.195 1.00 54.56 73 VAL A N 1
ATOM 587 C CA . VAL A 1 73 ? -23.850 -2.334 9.119 1.00 54.56 73 VAL A CA 1
ATOM 588 C C . VAL A 1 73 ? -24.271 -1.884 10.535 1.00 54.56 73 VAL A C 1
ATOM 590 O O . VAL A 1 73 ? -24.261 -2.684 11.471 1.00 54.56 73 VAL A O 1
ATOM 593 N N . LEU A 1 74 ? -24.666 -0.620 10.707 1.00 44.38 74 LEU A N 1
ATOM 594 C CA . LEU A 1 74 ? -25.223 -0.061 11.948 1.00 44.38 74 LEU A CA 1
ATOM 595 C C . LEU A 1 74 ? -26.698 0.306 11.768 1.00 44.38 74 LEU A C 1
ATOM 597 O O . LEU A 1 74 ? -27.441 0.130 12.759 1.00 44.38 74 LEU A O 1
#

Organism: NCBI:txid2652286

Secondary structure (DSSP, 8-state):
-EEEEEE-SS-EEEEEEEEEEETTEEEEEEEEEEEEHHHHGGGTTT-HHHHHHHHHHHHHHHHHHHHHHHHHT-

pLDDT: mean 90.67, std 8.8, range [44.38, 96.31]

Radius of gyration: 14.43 Å; chains: 1; bounding box: 43×17×42 Å